Protein AF-A0A8C3Y328-F1 (afdb_monomer)

Structure (mmCIF, N/CA/C/O backbone):
data_AF-A0A8C3Y328-F1
#
_entry.id   AF-A0A8C3Y328-F1
#
loop_
_atom_site.group_PDB
_atom_site.id
_atom_site.type_symbol
_atom_site.label_atom_id
_atom_site.label_alt_id
_atom_site.label_comp_id
_atom_site.label_asym_id
_atom_site.label_entity_id
_atom_site.label_seq_id
_atom_site.pdbx_PDB_ins_code
_atom_site.Cartn_x
_atom_site.Cartn_y
_atom_site.Cartn_z
_atom_site.occupancy
_atom_site.B_iso_or_equiv
_atom_site.auth_seq_id
_atom_site.auth_comp_id
_atom_site.auth_asym_id
_atom_site.auth_atom_id
_atom_site.pdbx_PDB_model_num
ATOM 1 N N . MET A 1 1 ? 39.549 -3.958 3.457 1.00 32.81 1 MET A N 1
ATOM 2 C CA . MET A 1 1 ? 40.066 -5.013 2.563 1.00 32.81 1 MET A CA 1
ATOM 3 C C . MET A 1 1 ? 39.233 -6.261 2.832 1.00 32.81 1 MET A C 1
ATOM 5 O O . MET A 1 1 ? 39.584 -7.049 3.695 1.00 32.81 1 MET A O 1
ATOM 9 N N . TRP A 1 2 ? 38.052 -6.366 2.221 1.00 40.34 2 TRP A N 1
ATOM 10 C CA . TRP A 1 2 ? 37.195 -7.544 2.388 1.00 40.34 2 TRP A CA 1
ATOM 11 C C . TRP A 1 2 ? 37.625 -8.566 1.340 1.00 40.34 2 TRP A C 1
ATOM 13 O O . TRP A 1 2 ? 37.435 -8.339 0.150 1.00 40.34 2 TRP A O 1
ATOM 23 N N . GLN A 1 3 ? 38.315 -9.614 1.784 1.00 35.66 3 GLN A N 1
ATOM 24 C CA . GLN A 1 3 ? 38.775 -10.702 0.925 1.00 35.66 3 GLN A CA 1
ATOM 25 C C . GLN A 1 3 ? 37.612 -11.670 0.674 1.00 35.66 3 GLN A C 1
ATOM 27 O O . GLN A 1 3 ? 36.941 -12.092 1.615 1.00 35.66 3 GLN A O 1
ATOM 32 N N . GLU A 1 4 ? 37.373 -12.008 -0.592 1.00 43.88 4 GLU A N 1
ATOM 33 C CA . GLU A 1 4 ? 36.392 -13.018 -0.995 1.00 43.88 4 GLU A CA 1
ATOM 34 C C . GLU A 1 4 ? 36.963 -14.431 -0.782 1.00 43.88 4 GLU A C 1
ATOM 36 O O . GLU A 1 4 ? 38.066 -14.716 -1.262 1.00 43.88 4 GLU A O 1
ATOM 41 N N . PRO A 1 5 ? 36.238 -15.360 -0.134 1.00 49.47 5 PRO A N 1
ATOM 42 C CA . PRO A 1 5 ? 36.588 -16.764 -0.218 1.00 49.47 5 PRO A CA 1
ATOM 43 C C . PRO A 1 5 ? 36.152 -17.312 -1.581 1.00 49.47 5 PRO A C 1
ATOM 45 O O . PRO A 1 5 ? 34.980 -17.251 -1.955 1.00 49.47 5 PRO A O 1
ATOM 48 N N . LYS A 1 6 ? 37.119 -17.885 -2.308 1.00 52.28 6 LYS A N 1
ATOM 49 C CA . LYS A 1 6 ? 36.901 -18.719 -3.493 1.00 52.28 6 LYS A CA 1
ATOM 50 C C . LYS A 1 6 ? 36.112 -19.961 -3.082 1.00 52.28 6 LYS A C 1
ATOM 52 O O . LYS A 1 6 ? 36.675 -20.925 -2.575 1.00 52.28 6 LYS A O 1
ATOM 57 N N . GLY A 1 7 ? 34.804 -19.903 -3.281 1.00 41.41 7 GLY A N 1
ATOM 58 C CA . GLY A 1 7 ? 33.883 -21.005 -3.072 1.00 41.41 7 GLY A CA 1
ATOM 59 C C . GLY A 1 7 ? 32.943 -21.095 -4.260 1.00 41.41 7 GLY A C 1
ATOM 60 O O . GLY A 1 7 ? 32.090 -20.232 -4.454 1.00 41.41 7 GLY A O 1
ATOM 61 N N . GLU A 1 8 ? 33.140 -22.120 -5.076 1.00 48.09 8 GLU A N 1
ATOM 62 C CA . GLU A 1 8 ? 32.290 -22.487 -6.198 1.00 48.09 8 GLU A CA 1
ATOM 63 C C . GLU A 1 8 ? 30.935 -22.964 -5.652 1.00 48.09 8 GLU A C 1
ATOM 65 O O . GLU A 1 8 ? 30.732 -24.133 -5.341 1.00 48.09 8 GLU A O 1
ATOM 70 N N . PHE A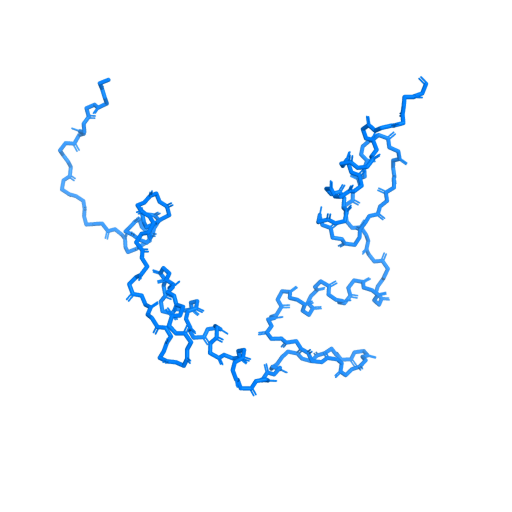 1 9 ? 30.008 -22.027 -5.454 1.00 48.31 9 PHE A N 1
ATOM 71 C CA . PHE A 1 9 ? 28.656 -22.317 -4.993 1.00 48.31 9 PHE A CA 1
ATOM 72 C C . PHE A 1 9 ? 27.667 -21.777 -6.016 1.00 48.31 9 PHE A C 1
ATOM 74 O O . PHE A 1 9 ? 27.625 -20.581 -6.311 1.00 48.31 9 PHE A O 1
ATOM 81 N N . THR A 1 10 ? 26.859 -22.678 -6.567 1.00 52.47 10 THR A N 1
ATOM 82 C CA . THR A 1 10 ? 25.701 -22.383 -7.409 1.00 52.47 10 THR A CA 1
ATOM 83 C C . THR A 1 10 ? 24.888 -21.249 -6.790 1.00 52.47 10 THR A C 1
ATOM 85 O O . THR A 1 10 ? 24.179 -21.445 -5.802 1.00 52.47 10 THR A O 1
ATOM 88 N N . LEU A 1 11 ? 25.012 -20.041 -7.344 1.00 57.59 11 LEU A N 1
ATOM 89 C CA . LEU A 1 11 ? 24.290 -18.872 -6.863 1.00 57.59 11 LEU A CA 1
ATOM 90 C C . LEU A 1 11 ? 22.784 -19.151 -6.912 1.00 57.59 11 LEU A C 1
ATOM 92 O O . LEU A 1 11 ? 22.164 -19.121 -7.980 1.00 57.59 11 LEU A O 1
ATOM 96 N N . SER A 1 12 ? 22.209 -19.384 -5.733 1.00 78.25 12 SER A N 1
ATOM 97 C CA . SER A 1 12 ? 20.772 -19.433 -5.504 1.00 78.25 12 SER A CA 1
ATOM 98 C C . SER A 1 12 ? 20.139 -18.203 -6.153 1.00 78.25 12 SER A C 1
ATOM 100 O O . SER A 1 12 ? 20.567 -17.072 -5.915 1.00 78.25 12 SER A O 1
ATOM 102 N N . SER A 1 13 ? 19.135 -18.398 -7.007 1.00 80.75 13 SER A N 1
ATOM 103 C CA . SER A 1 13 ? 18.442 -17.327 -7.744 1.00 80.75 13 SER A CA 1
ATOM 104 C C . SER A 1 13 ? 17.970 -16.177 -6.838 1.00 80.75 13 SER A C 1
ATOM 106 O O . SER A 1 13 ? 17.904 -15.022 -7.267 1.00 80.75 13 SER A O 1
ATOM 108 N N . ASN A 1 14 ? 17.719 -16.473 -5.560 1.00 85.06 14 ASN A N 1
ATOM 109 C CA . ASN A 1 14 ? 17.402 -15.502 -4.520 1.00 85.06 14 ASN A CA 1
ATOM 110 C C . ASN A 1 14 ? 18.568 -14.558 -4.192 1.00 85.06 14 ASN A C 1
ATOM 112 O O . ASN A 1 14 ? 18.329 -13.362 -4.038 1.00 85.06 14 ASN A O 1
ATOM 116 N N . LEU A 1 15 ? 19.807 -15.059 -4.126 1.00 86.38 15 LEU A N 1
ATOM 117 C CA . LEU A 1 15 ? 21.001 -14.245 -3.881 1.00 86.38 15 LEU A CA 1
ATOM 118 C C . LEU A 1 15 ? 21.288 -13.322 -5.071 1.00 86.38 15 LEU A C 1
ATOM 120 O O . LEU A 1 15 ? 21.486 -12.127 -4.873 1.00 86.38 15 LEU A O 1
ATOM 124 N N . LYS A 1 16 ? 21.197 -13.836 -6.308 1.00 85.25 16 LYS A N 1
ATOM 125 C CA . LYS A 1 16 ? 21.298 -13.004 -7.526 1.00 85.25 16 LYS A CA 1
ATOM 126 C C . LYS A 1 16 ? 20.248 -11.896 -7.537 1.00 85.25 16 LYS A C 1
ATOM 128 O O . LYS A 1 16 ? 20.5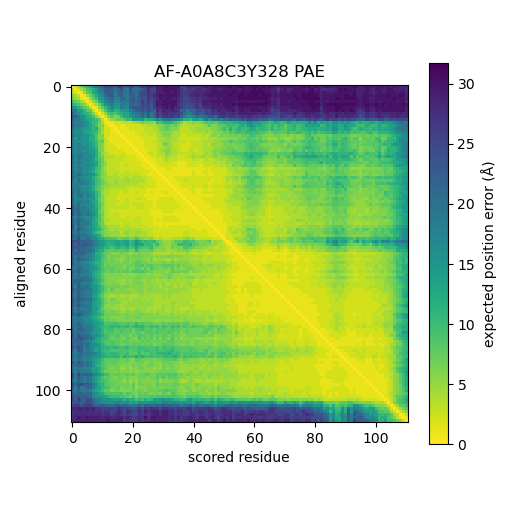52 -10.749 -7.839 1.00 85.25 16 LYS A O 1
ATOM 133 N N . ARG A 1 17 ? 19.001 -12.219 -7.176 1.00 8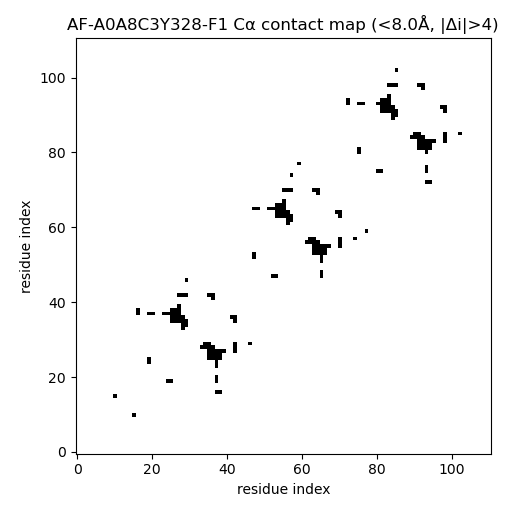7.12 17 ARG A N 1
ATOM 134 C CA . ARG A 1 17 ? 17.933 -11.219 -7.041 1.00 87.12 17 ARG A CA 1
ATOM 135 C C . ARG A 1 17 ? 18.248 -10.198 -5.948 1.00 87.12 17 ARG A C 1
ATOM 137 O O . ARG A 1 17 ? 18.031 -9.016 -6.176 1.00 87.12 17 ARG A O 1
ATOM 144 N N . HIS A 1 18 ? 18.734 -10.641 -4.789 1.00 88.69 18 HIS A N 1
ATOM 145 C CA . HIS A 1 18 ? 19.120 -9.753 -3.694 1.00 88.69 18 HIS A CA 1
ATOM 146 C C . HIS A 1 18 ? 20.229 -8.788 -4.123 1.00 88.69 18 HIS A C 1
ATOM 148 O O . HIS A 1 18 ? 20.114 -7.598 -3.878 1.00 88.69 18 HIS A O 1
ATOM 154 N N . GLN A 1 19 ? 21.251 -9.250 -4.847 1.00 89.00 19 GLN A N 1
ATOM 155 C CA . GLN A 1 19 ? 22.333 -8.383 -5.329 1.00 89.00 19 GLN A CA 1
ATOM 156 C C . GLN A 1 19 ? 21.831 -7.194 -6.169 1.00 89.00 19 GLN A C 1
ATOM 158 O O . GLN A 1 19 ? 22.414 -6.113 -6.097 1.00 89.00 19 GLN A O 1
ATOM 163 N N . ARG A 1 20 ? 20.700 -7.334 -6.878 1.00 91.12 20 ARG A N 1
ATOM 164 C CA . ARG A 1 20 ? 20.075 -6.225 -7.625 1.00 91.12 20 ARG A CA 1
ATOM 165 C C . ARG A 1 20 ? 19.642 -5.051 -6.752 1.00 91.12 20 ARG A C 1
ATOM 167 O O . ARG A 1 20 ? 19.514 -3.940 -7.262 1.00 91.12 20 ARG A O 1
ATOM 174 N N . THR A 1 21 ? 19.420 -5.259 -5.452 1.00 89.69 21 THR A N 1
ATOM 175 C CA . THR A 1 21 ? 19.095 -4.161 -4.530 1.00 89.69 21 THR A CA 1
ATOM 176 C C . THR A 1 21 ? 20.303 -3.281 -4.240 1.00 89.69 21 THR A C 1
ATOM 178 O O . THR A 1 21 ? 20.120 -2.102 -3.962 1.00 89.69 21 THR A O 1
ATOM 181 N N . HIS A 1 22 ? 21.516 -3.836 -4.328 1.00 90.31 22 HIS A N 1
ATOM 182 C CA . HIS A 1 22 ? 22.768 -3.095 -4.150 1.00 90.31 22 HIS A CA 1
ATOM 183 C C . HIS A 1 22 ? 23.212 -2.422 -5.447 1.00 90.31 22 HIS A C 1
ATOM 185 O O . HIS A 1 22 ? 23.626 -1.270 -5.433 1.00 90.31 22 HIS A O 1
ATOM 191 N N . THR A 1 23 ? 23.093 -3.119 -6.580 1.00 92.25 23 THR A N 1
ATOM 192 C CA . THR A 1 23 ? 23.542 -2.599 -7.884 1.00 92.25 23 THR A CA 1
ATOM 193 C C . THR A 1 23 ? 22.533 -1.667 -8.552 1.00 92.25 23 THR A C 1
ATOM 195 O O . THR A 1 23 ? 22.879 -0.941 -9.479 1.00 92.25 23 THR A O 1
ATOM 198 N N . GLY A 1 24 ? 21.267 -1.707 -8.131 1.00 90.81 24 GLY A N 1
ATOM 199 C CA . GLY A 1 24 ? 20.183 -0.967 -8.773 1.00 90.81 24 GLY A CA 1
ATOM 200 C C . GLY A 1 24 ? 19.740 -1.551 -10.120 1.00 90.81 24 GLY A C 1
ATOM 201 O O . GLY A 1 24 ? 18.930 -0.926 -10.807 1.00 90.81 24 GLY A O 1
ATOM 202 N N . GLU A 1 25 ? 20.221 -2.740 -10.500 1.00 93.56 25 GLU A N 1
ATOM 203 C CA . GLU A 1 25 ? 19.855 -3.405 -11.752 1.00 93.56 25 GLU A CA 1
ATOM 204 C C . GLU A 1 25 ? 18.337 -3.656 -11.822 1.00 93.56 25 GLU A C 1
ATOM 206 O O . GLU A 1 25 ? 17.727 -4.271 -10.941 1.00 93.56 25 GLU A O 1
ATOM 211 N N . ARG A 1 26 ? 17.706 -3.203 -12.910 1.00 94.25 26 ARG A N 1
ATOM 212 C CA . ARG A 1 26 ? 16.266 -3.372 -13.158 1.00 94.25 26 ARG A CA 1
ATOM 213 C C . ARG A 1 26 ? 16.026 -3.935 -14.561 1.00 94.25 26 ARG A C 1
ATOM 215 O O . ARG A 1 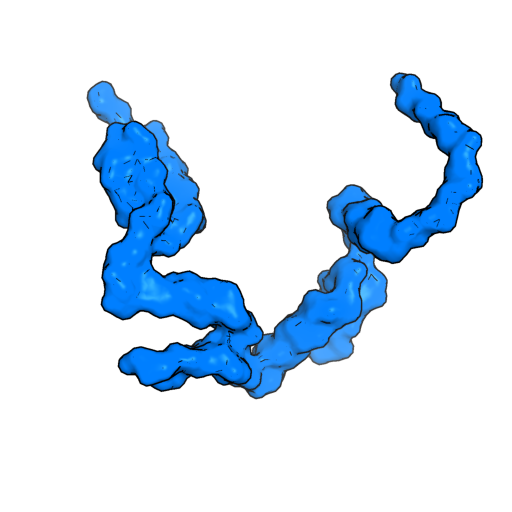26 ? 15.760 -3.167 -15.489 1.00 94.25 26 ARG A O 1
ATOM 222 N N . PRO A 1 27 ? 16.149 -5.258 -14.750 1.00 94.44 27 PRO A N 1
ATOM 223 C CA . PRO A 1 27 ? 16.110 -5.862 -16.084 1.00 94.44 27 PRO A CA 1
ATOM 224 C C . PRO A 1 27 ? 14.741 -5.799 -16.763 1.00 94.44 27 PRO A C 1
ATOM 226 O O . PRO A 1 27 ? 14.662 -5.869 -17.981 1.00 94.44 27 PRO A O 1
ATOM 229 N N . TYR A 1 28 ? 13.664 -5.682 -15.987 1.00 96.56 28 TYR A N 1
ATOM 230 C CA . TYR A 1 28 ? 12.302 -5.857 -16.483 1.00 96.56 28 TYR A CA 1
ATOM 231 C C . TYR A 1 28 ? 11.659 -4.502 -16.753 1.00 96.56 28 TYR A C 1
ATOM 233 O O . TYR A 1 28 ? 11.484 -3.726 -15.820 1.00 96.56 28 TYR A O 1
ATOM 241 N N . GLU A 1 29 ? 11.301 -4.212 -17.999 1.00 97.56 29 GLU A N 1
ATOM 242 C CA . GLU A 1 29 ? 10.678 -2.949 -18.409 1.00 97.56 29 GLU A CA 1
ATOM 243 C C . GLU A 1 29 ? 9.176 -3.126 -18.675 1.00 97.56 29 GLU A C 1
ATOM 245 O O . GLU A 1 29 ? 8.747 -4.117 -19.260 1.00 97.56 29 GLU A O 1
ATOM 250 N N . CYS A 1 30 ? 8.378 -2.148 -18.247 1.00 97.06 30 CYS A N 1
ATOM 251 C CA . CYS A 1 30 ? 6.989 -1.998 -18.660 1.00 97.06 30 CYS A CA 1
ATOM 252 C C . CYS A 1 30 ? 6.923 -1.342 -20.039 1.00 97.06 30 CYS A C 1
ATOM 254 O O . CYS A 1 30 ? 7.382 -0.212 -20.208 1.00 97.06 30 CYS A O 1
ATOM 256 N N . ASP A 1 31 ? 6.312 -2.009 -21.011 1.00 95.75 31 ASP A N 1
ATOM 257 C CA . ASP A 1 31 ? 6.183 -1.494 -22.374 1.00 95.75 31 ASP A CA 1
ATOM 258 C C . ASP A 1 31 ? 5.290 -0.241 -22.455 1.00 95.75 31 ASP A C 1
ATOM 260 O O . ASP A 1 31 ? 5.603 0.678 -23.212 1.00 95.75 31 ASP A O 1
ATOM 264 N N . LYS A 1 32 ? 4.255 -0.157 -21.608 1.00 93.94 32 LYS A N 1
ATOM 265 C CA . LYS A 1 32 ? 3.280 0.944 -21.559 1.00 93.94 32 LYS A CA 1
ATOM 266 C C . LYS A 1 32 ? 3.832 2.251 -20.997 1.00 93.94 32 LYS A C 1
ATOM 268 O O . LYS A 1 32 ? 3.413 3.317 -21.433 1.00 93.94 32 LYS A O 1
ATOM 273 N N . CYS A 1 33 ? 4.714 2.202 -19.996 1.00 95.75 33 CYS A N 1
ATOM 274 C CA . CYS A 1 33 ? 5.198 3.418 -19.317 1.00 95.75 33 CYS A CA 1
ATOM 275 C C . CYS A 1 33 ? 6.710 3.476 -19.085 1.00 95.75 33 CYS A C 1
ATOM 277 O O . CYS A 1 33 ? 7.187 4.369 -18.384 1.00 95.75 33 CYS A O 1
ATOM 279 N N . LYS A 1 34 ? 7.466 2.520 -19.634 1.00 96.31 34 LYS A N 1
ATOM 280 C CA . LYS A 1 34 ? 8.937 2.458 -19.590 1.00 96.31 34 LYS A CA 1
ATOM 281 C C . LYS A 1 34 ? 9.546 2.375 -18.188 1.00 96.31 34 LYS A C 1
ATOM 283 O O . LYS A 1 34 ? 10.759 2.459 -18.014 1.00 96.31 34 LYS A O 1
ATOM 288 N N . LYS A 1 35 ? 8.722 2.139 -17.160 1.00 96.69 35 LYS A N 1
ATOM 289 C CA . LYS A 1 35 ? 9.195 1.885 -15.794 1.00 96.69 35 LYS A CA 1
ATOM 290 C C . LYS A 1 35 ? 9.897 0.537 -15.715 1.00 96.69 35 LYS A C 1
ATOM 292 O O . LYS A 1 35 ? 9.401 -0.458 -16.238 1.00 96.69 35 LYS A O 1
ATOM 297 N N . ARG A 1 36 ? 11.028 0.507 -15.007 1.00 96.44 36 ARG A N 1
ATOM 298 C CA . ARG A 1 36 ? 11.863 -0.689 -14.845 1.00 96.44 36 ARG A CA 1
ATOM 299 C C . ARG A 1 36 ? 11.774 -1.275 -13.435 1.00 96.44 36 ARG A C 1
ATOM 301 O O . ARG A 1 36 ? 11.726 -0.536 -12.447 1.00 96.44 36 ARG A O 1
ATOM 308 N N . PHE A 1 37 ? 11.824 -2.602 -13.345 1.00 95.44 37 PHE A N 1
ATOM 309 C CA . PHE 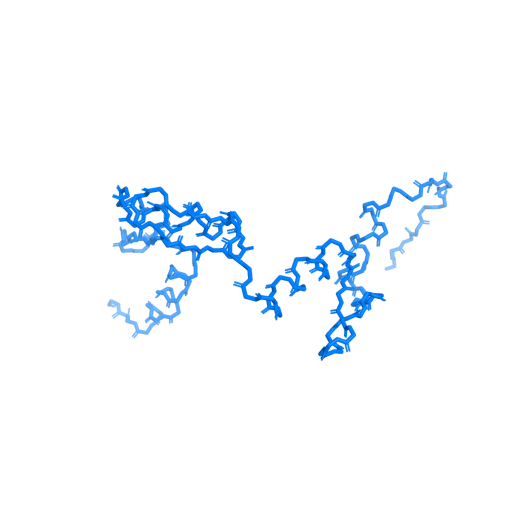A 1 37 ? 11.656 -3.406 -12.135 1.00 95.44 37 PHE A CA 1
ATOM 310 C C . PHE A 1 37 ? 12.771 -4.450 -11.988 1.00 95.44 37 PHE A C 1
ATOM 312 O O . PHE A 1 37 ? 13.381 -4.892 -12.960 1.00 95.44 37 PHE A O 1
ATOM 319 N N . GLN A 1 38 ? 13.038 -4.853 -10.745 1.00 92.81 38 GLN A N 1
ATOM 320 C CA . GLN A 1 38 ? 14.108 -5.803 -10.402 1.00 92.81 38 GLN A CA 1
ATOM 321 C C . GLN A 1 38 ? 13.729 -7.265 -10.698 1.00 92.81 38 GLN A C 1
ATOM 323 O O . GLN A 1 38 ? 14.604 -8.116 -10.889 1.00 92.81 38 GLN A O 1
ATOM 328 N N . THR A 1 39 ? 12.426 -7.567 -10.738 1.00 92.31 39 THR A N 1
ATOM 329 C CA . THR A 1 39 ? 11.882 -8.904 -11.012 1.00 92.31 39 THR A CA 1
ATOM 330 C C . THR A 1 39 ? 10.669 -8.847 -11.936 1.00 92.31 39 THR A C 1
ATOM 332 O O . THR A 1 39 ? 9.921 -7.867 -11.934 1.00 92.31 39 THR A O 1
ATOM 335 N N . ASN A 1 40 ? 10.426 -9.950 -12.653 1.00 93.56 40 ASN A N 1
ATOM 336 C CA . ASN A 1 40 ? 9.236 -10.110 -13.487 1.00 93.56 40 ASN A CA 1
ATOM 337 C C . ASN A 1 40 ? 7.936 -10.067 -12.664 1.00 93.56 40 ASN A C 1
ATOM 339 O O . ASN A 1 40 ? 6.954 -9.464 -13.073 1.00 93.56 40 ASN A O 1
ATOM 343 N N . SER A 1 41 ? 7.931 -10.652 -11.461 1.00 91.50 41 SER A N 1
ATOM 344 C CA . SER A 1 41 ? 6.749 -10.653 -10.587 1.00 91.50 41 SER A CA 1
ATOM 345 C C . SER A 1 41 ? 6.278 -9.243 -10.216 1.00 91.50 41 SER A C 1
ATOM 347 O O . SER A 1 41 ? 5.076 -8.988 -10.192 1.00 91.50 41 SER A O 1
ATOM 349 N N . ILE A 1 42 ? 7.210 -8.315 -9.969 1.00 92.94 42 ILE A N 1
ATOM 350 C CA . ILE A 1 42 ? 6.882 -6.917 -9.668 1.00 92.94 42 ILE A CA 1
ATOM 351 C C . ILE A 1 42 ? 6.389 -6.202 -10.934 1.00 92.94 42 ILE A C 1
ATOM 353 O O . ILE A 1 42 ? 5.452 -5.412 -10.849 1.00 92.94 42 ILE A O 1
ATOM 357 N N . LEU A 1 43 ? 6.962 -6.501 -12.106 1.00 95.00 43 LEU A N 1
ATOM 358 C CA . LEU A 1 43 ? 6.467 -5.978 -13.383 1.00 95.00 43 LEU A CA 1
ATOM 359 C C . LEU A 1 43 ? 5.020 -6.435 -13.658 1.00 95.00 43 LEU A C 1
ATOM 361 O O . LEU A 1 43 ? 4.171 -5.611 -13.988 1.00 95.00 43 LEU A O 1
ATOM 365 N N . LEU A 1 44 ? 4.708 -7.719 -13.463 1.00 91.69 44 LEU A N 1
ATOM 366 C CA . LEU A 1 44 ? 3.348 -8.250 -13.621 1.00 91.69 44 LEU A CA 1
ATOM 367 C C . LEU A 1 44 ? 2.361 -7.615 -12.635 1.00 91.69 44 LEU A C 1
ATOM 369 O O . LEU A 1 44 ? 1.244 -7.266 -13.011 1.00 91.69 44 LEU A O 1
ATOM 373 N N . GLU A 1 45 ? 2.771 -7.405 -11.383 1.00 90.25 45 GLU A N 1
ATOM 374 C CA . GLU A 1 45 ? 1.955 -6.657 -10.424 1.00 90.25 45 GLU A CA 1
ATOM 375 C C . GLU A 1 45 ? 1.724 -5.211 -10.878 1.00 90.25 45 GLU A C 1
ATOM 377 O O . GLU A 1 45 ? 0.609 -4.697 -10.783 1.00 90.25 45 GLU A O 1
ATOM 382 N N . HIS A 1 46 ? 2.756 -4.561 -11.412 1.00 92.50 46 HIS A N 1
ATOM 383 C CA . HIS A 1 46 ? 2.646 -3.221 -11.961 1.00 92.50 46 HIS A CA 1
ATOM 384 C C . HIS A 1 46 ? 1.701 -3.152 -13.169 1.00 92.50 46 HIS A C 1
ATOM 386 O O . HIS A 1 46 ? 0.944 -2.186 -13.262 1.00 92.50 46 HIS A O 1
ATOM 392 N N . TYR A 1 47 ? 1.651 -4.162 -14.041 1.00 91.50 47 TYR A N 1
ATOM 393 C CA . TYR A 1 47 ? 0.715 -4.173 -15.172 1.00 91.50 47 TYR A CA 1
ATOM 394 C C . TY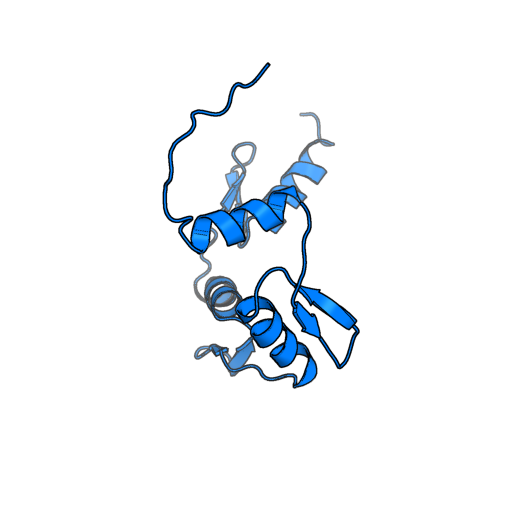R A 1 47 ? -0.750 -4.064 -14.745 1.00 91.50 47 TYR A C 1
ATOM 396 O O . TYR A 1 47 ? -1.525 -3.385 -15.419 1.00 91.50 47 TYR A O 1
ATOM 404 N N . ARG A 1 48 ? -1.118 -4.609 -13.578 1.00 88.38 48 ARG A N 1
ATOM 405 C CA . ARG A 1 48 ? -2.469 -4.439 -13.007 1.00 88.38 48 ARG A CA 1
ATOM 406 C C . ARG A 1 48 ? -2.828 -2.973 -12.782 1.00 88.38 48 ARG A C 1
ATOM 408 O O . ARG A 1 48 ? -3.995 -2.599 -12.796 1.00 88.38 48 ARG A O 1
ATOM 415 N N . THR A 1 49 ? -1.831 -2.103 -12.602 1.00 87.94 49 THR A N 1
ATOM 416 C CA . THR A 1 49 ? -2.079 -0.666 -12.462 1.00 87.94 49 THR A CA 1
ATOM 417 C C . THR A 1 49 ? -2.567 -0.016 -13.750 1.00 87.94 49 THR A C 1
ATOM 419 O O . THR A 1 49 ? -3.318 0.944 -13.642 1.00 87.94 49 THR A O 1
ATOM 422 N N . HIS A 1 50 ? -2.215 -0.567 -14.915 1.00 90.00 50 HIS A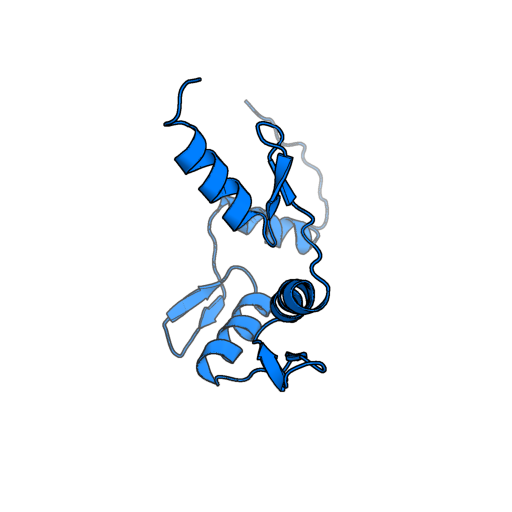 N 1
ATOM 423 C CA . HIS A 1 50 ? -2.665 -0.090 -16.223 1.00 90.00 50 HIS A CA 1
ATOM 424 C C . HIS A 1 50 ? -4.049 -0.603 -16.622 1.00 90.00 50 HIS A C 1
ATOM 426 O O . HIS A 1 50 ? -4.667 -0.019 -17.501 1.00 90.00 50 HIS A O 1
ATOM 432 N N . LEU A 1 51 ? -4.503 -1.707 -16.030 1.00 85.62 51 LEU A N 1
ATOM 433 C CA . LEU A 1 51 ? -5.803 -2.314 -16.334 1.00 85.62 51 LEU A CA 1
ATOM 434 C C . LEU A 1 51 ? -6.902 -1.870 -15.361 1.00 85.62 51 LEU A C 1
ATOM 436 O O . LEU A 1 51 ? -8.035 -2.313 -15.481 1.00 85.62 51 LEU A O 1
ATOM 440 N N . ASP A 1 52 ? -6.542 -1.072 -14.351 1.00 82.75 52 ASP A N 1
ATOM 441 C CA . ASP A 1 52 ? -7.380 -0.752 -13.189 1.00 82.75 52 ASP A CA 1
ATOM 442 C C . ASP A 1 52 ? -8.047 -1.957 -12.508 1.00 82.75 52 ASP A C 1
ATOM 444 O O . ASP A 1 52 ? -8.977 -1.813 -11.715 1.00 82.75 52 ASP A O 1
ATOM 448 N N . GLU A 1 53 ? -7.477 -3.142 -12.717 1.00 87.06 53 GLU A N 1
ATOM 449 C CA . GLU A 1 53 ? -7.934 -4.393 -12.139 1.00 87.06 53 GLU A CA 1
ATOM 450 C C . GLU A 1 53 ? -7.748 -4.371 -10.618 1.00 87.06 53 GLU A C 1
ATOM 452 O O . GLU A 1 53 ? -6.671 -4.054 -10.093 1.00 87.06 53 GLU A O 1
ATOM 457 N N . ARG A 1 54 ? -8.812 -4.717 -9.893 1.00 90.06 54 ARG A N 1
ATOM 458 C CA . ARG A 1 54 ? -8.845 -4.763 -8.428 1.00 90.06 54 ARG A CA 1
ATOM 459 C C . ARG A 1 54 ? -9.297 -6.150 -7.970 1.00 90.06 54 ARG A C 1
ATOM 461 O O . ARG A 1 54 ? -10.419 -6.285 -7.498 1.00 90.06 54 ARG A O 1
ATOM 468 N N . PRO A 1 55 ? -8.435 -7.172 -8.095 1.00 90.62 55 PRO A N 1
ATOM 469 C CA . PRO A 1 55 ? -8.829 -8.559 -7.851 1.00 90.62 55 PRO A CA 1
ATOM 470 C C . PRO A 1 55 ? -9.105 -8.870 -6.371 1.00 90.62 55 PRO A C 1
ATOM 472 O O . PRO A 1 55 ? -9.598 -9.946 -6.053 1.00 90.62 55 PRO A O 1
ATOM 475 N N . TYR A 1 56 ? -8.767 -7.960 -5.453 1.00 94.75 56 TYR A N 1
ATOM 476 C CA . TYR A 1 56 ? -8.963 -8.151 -4.019 1.00 94.75 56 TYR A CA 1
ATOM 477 C C . TYR A 1 56 ? -10.078 -7.240 -3.518 1.00 94.75 56 TYR A C 1
ATOM 479 O O . TYR A 1 56 ? -9.852 -6.048 -3.318 1.00 94.75 56 TYR A O 1
ATOM 487 N N . GLU A 1 57 ? -11.263 -7.792 -3.299 1.00 97.62 57 GLU A N 1
ATOM 488 C CA . GLU A 1 57 ? -12.429 -7.046 -2.829 1.00 97.62 57 GLU A CA 1
ATOM 489 C C . GLU A 1 57 ? -12.636 -7.208 -1.322 1.00 97.62 57 GLU A C 1
ATOM 491 O O . GLU A 1 57 ? -12.406 -8.275 -0.750 1.00 97.62 57 GLU A O 1
ATOM 496 N N . CYS A 1 58 ? -13.034 -6.127 -0.654 1.00 97.75 58 CYS A N 1
ATOM 497 C CA . CYS A 1 58 ? -13.411 -6.176 0.747 1.00 97.75 58 CYS A CA 1
ATOM 498 C C . CYS A 1 58 ? -14.821 -6.758 0.899 1.00 97.75 58 CYS A C 1
ATOM 500 O O . CYS A 1 58 ? -15.759 -6.141 0.400 1.00 97.75 58 CYS A O 1
ATOM 502 N N . PRO A 1 59 ? -15.003 -7.871 1.632 1.00 96.12 59 PRO A N 1
ATOM 503 C CA . PRO A 1 59 ? -16.325 -8.473 1.805 1.00 96.12 59 PRO A CA 1
ATOM 504 C C . PRO A 1 59 ? -17.274 -7.593 2.630 1.00 96.12 59 PRO A C 1
ATOM 506 O O . PRO A 1 59 ? -18.484 -7.702 2.485 1.00 96.12 59 PRO A O 1
ATOM 509 N N . ASP A 1 60 ? -16.732 -6.706 3.469 1.00 96.25 60 ASP A N 1
ATOM 510 C CA . ASP A 1 60 ? -17.518 -5.870 4.378 1.00 96.25 60 ASP A CA 1
ATOM 511 C C . ASP A 1 60 ? -18.087 -4.615 3.683 1.00 96.25 60 ASP A C 1
ATOM 513 O O . ASP A 1 60 ? -19.094 -4.067 4.123 1.00 96.25 60 ASP A O 1
ATOM 517 N N . CYS A 1 61 ? -17.447 -4.124 2.612 1.00 97.06 61 CYS A N 1
ATOM 518 C CA . CYS A 1 61 ? -17.844 -2.867 1.957 1.00 97.06 61 CYS A CA 1
ATOM 519 C C . CYS A 1 61 ? -17.725 -2.836 0.422 1.00 97.06 61 CYS A C 1
ATOM 521 O O . CYS A 1 61 ? -17.898 -1.776 -0.179 1.00 97.06 61 CYS A O 1
ATOM 523 N N . GLY A 1 62 ? -17.372 -3.949 -0.226 1.00 96.12 62 GLY A N 1
ATOM 524 C CA . GLY A 1 62 ? -17.222 -4.056 -1.685 1.00 96.12 62 GLY A CA 1
ATOM 525 C C . GLY A 1 62 ? -16.033 -3.285 -2.276 1.00 96.12 62 GLY A C 1
ATOM 526 O O . GLY A 1 62 ? -15.863 -3.175 -3.489 1.00 96.12 62 GLY A O 1
ATOM 527 N N . LYS A 1 63 ? -15.171 -2.691 -1.441 1.00 96.81 63 LYS A N 1
ATOM 528 C CA . LYS A 1 63 ? -14.046 -1.890 -1.935 1.00 96.81 63 LYS A CA 1
ATOM 529 C C . LYS A 1 63 ? -12.955 -2.785 -2.528 1.00 96.81 63 LYS A C 1
ATOM 531 O O . LYS A 1 63 ? -12.359 -3.592 -1.821 1.00 96.81 63 LYS A O 1
ATOM 536 N N . GLY A 1 64 ? -12.642 -2.583 -3.809 1.00 95.06 64 GLY A N 1
ATOM 537 C CA . GLY A 1 64 ? -11.575 -3.302 -4.514 1.00 95.06 64 GLY A CA 1
ATOM 538 C C . GLY A 1 64 ? -10.165 -2.715 -4.325 1.00 95.06 64 GLY A C 1
ATOM 539 O O . GLY A 1 64 ? -9.974 -1.491 -4.315 1.00 95.06 64 GLY A O 1
ATOM 540 N N . PHE A 1 65 ? -9.158 -3.591 -4.279 1.00 93.81 65 PHE A N 1
ATOM 541 C CA . PHE A 1 65 ? -7.732 -3.293 -4.124 1.00 93.81 65 PHE A CA 1
ATOM 542 C C . PHE A 1 65 ? -6.872 -4.018 -5.169 1.00 93.81 65 PHE A C 1
ATOM 544 O O . PHE A 1 65 ? -7.144 -5.150 -5.558 1.00 93.81 65 PHE A O 1
ATOM 551 N N . LYS A 1 66 ? -5.762 -3.380 -5.572 1.00 90.44 66 LYS A N 1
ATOM 552 C CA . LYS A 1 66 ? -4.779 -3.950 -6.519 1.00 90.44 66 LYS A CA 1
ATOM 553 C C . LYS A 1 66 ? -3.836 -4.987 -5.876 1.00 90.44 66 LYS A C 1
ATOM 555 O O . LYS A 1 66 ? -3.187 -5.745 -6.588 1.00 90.44 66 LYS A O 1
ATOM 560 N N . LYS A 1 67 ? -3.727 -5.011 -4.537 1.00 90.69 67 LYS A N 1
ATOM 561 C CA . LYS A 1 67 ? -2.848 -5.919 -3.771 1.00 90.69 67 LYS A CA 1
ATOM 562 C C . LYS A 1 67 ? -3.564 -6.490 -2.547 1.00 90.69 67 LYS A C 1
ATOM 564 O O . LYS A 1 67 ? -4.228 -5.736 -1.837 1.00 90.69 67 LYS A O 1
ATOM 569 N N . ASN A 1 68 ? -3.318 -7.762 -2.227 1.00 93.31 68 ASN A N 1
ATOM 570 C CA . ASN A 1 68 ? -3.884 -8.412 -1.039 1.00 93.31 68 ASN A CA 1
ATOM 571 C C . ASN A 1 68 ? -3.474 -7.708 0.266 1.00 93.31 68 ASN A C 1
ATOM 573 O O . ASN A 1 68 ? -4.298 -7.444 1.133 1.00 93.31 68 ASN A O 1
ATOM 577 N N . SER A 1 69 ? -2.205 -7.310 0.390 1.00 93.19 69 SER A N 1
ATOM 578 C CA . SER A 1 69 ? -1.721 -6.589 1.577 1.00 93.19 69 SER A CA 1
ATOM 579 C C . SER A 1 69 ? -2.449 -5.260 1.811 1.00 93.19 69 SER A C 1
ATOM 581 O O . SER A 1 69 ? -2.624 -4.846 2.957 1.00 93.19 69 SER A O 1
ATOM 583 N N . ALA A 1 70 ? -2.914 -4.602 0.743 1.00 94.56 70 ALA A N 1
ATOM 584 C CA . ALA A 1 70 ? -3.718 -3.392 0.854 1.00 94.56 70 ALA A CA 1
ATOM 585 C C . ALA A 1 70 ? -5.132 -3.695 1.371 1.00 94.56 70 ALA A C 1
ATOM 587 O O . ALA A 1 70 ? -5.612 -2.943 2.217 1.00 94.56 70 ALA A O 1
ATOM 588 N N . LEU A 1 71 ? -5.749 -4.798 0.931 1.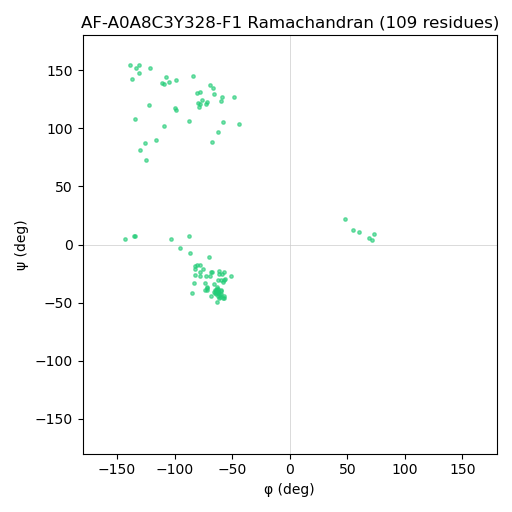00 96.50 71 LEU A N 1
ATOM 589 C CA . LEU A 1 71 ? -7.028 -5.280 1.460 1.00 96.50 71 LEU A CA 1
ATOM 590 C C . LEU A 1 71 ? -6.911 -5.652 2.946 1.00 96.50 71 LEU A C 1
ATOM 592 O O . LEU A 1 71 ? -7.690 -5.165 3.759 1.00 96.50 71 LEU A O 1
ATOM 596 N N . VAL A 1 72 ? -5.908 -6.449 3.327 1.00 95.75 72 VAL A N 1
ATOM 597 C CA . VAL A 1 72 ? -5.689 -6.849 4.731 1.00 95.75 72 VAL A CA 1
ATOM 598 C C . VAL A 1 72 ? -5.531 -5.621 5.629 1.00 95.75 72 VAL A C 1
ATOM 600 O O . VAL A 1 72 ? -6.174 -5.522 6.669 1.00 95.75 72 VAL A O 1
ATOM 603 N N . ARG A 1 73 ? -4.728 -4.640 5.201 1.00 96.19 73 ARG A N 1
ATOM 604 C CA . ARG A 1 73 ? -4.575 -3.375 5.927 1.00 96.19 73 ARG A CA 1
ATOM 605 C C . ARG A 1 73 ? -5.872 -2.572 5.976 1.00 96.19 73 ARG A C 1
ATOM 607 O O . ARG A 1 73 ? -6.162 -1.971 7.001 1.00 96.19 73 ARG A O 1
ATOM 614 N N . HIS A 1 74 ? -6.635 -2.535 4.887 1.00 96.81 74 HIS A N 1
ATOM 615 C CA . HIS A 1 74 ? -7.917 -1.840 4.845 1.00 96.81 74 HIS A CA 1
ATOM 616 C C . HIS A 1 74 ? -8.929 -2.437 5.824 1.00 96.81 74 HIS A C 1
ATOM 618 O O . HIS A 1 74 ? -9.599 -1.676 6.515 1.00 96.81 74 HIS A O 1
ATOM 624 N N . ARG A 1 75 ? -8.986 -3.769 5.952 1.00 96.69 75 ARG A N 1
ATOM 625 C CA . ARG A 1 75 ? -9.900 -4.447 6.884 1.00 96.69 75 ARG A CA 1
ATOM 626 C C . ARG A 1 75 ? -9.724 -4.015 8.338 1.00 96.69 75 ARG A C 1
ATOM 628 O O . ARG A 1 75 ? -10.684 -4.067 9.102 1.00 96.69 75 ARG A O 1
ATOM 635 N N . ARG A 1 76 ? -8.549 -3.497 8.708 1.00 96.69 76 ARG A N 1
ATOM 636 C CA . ARG A 1 76 ? -8.327 -2.911 10.034 1.00 96.69 76 ARG A CA 1
ATOM 637 C C . ARG A 1 76 ? -9.297 -1.777 10.357 1.00 96.69 76 ARG A C 1
ATOM 639 O O . ARG A 1 76 ? -9.671 -1.626 11.511 1.00 96.69 76 ARG A O 1
ATOM 646 N N . ILE A 1 77 ? -9.763 -1.038 9.347 1.00 96.19 77 ILE A N 1
ATOM 647 C CA . ILE A 1 77 ? -10.758 0.033 9.507 1.00 96.19 77 ILE A CA 1
ATOM 648 C C . ILE A 1 77 ? -12.088 -0.528 10.020 1.00 96.19 77 ILE A C 1
ATOM 650 O O . ILE A 1 77 ? -12.713 0.100 10.865 1.00 96.19 77 ILE A O 1
ATOM 654 N N . HIS A 1 78 ? -12.492 -1.714 9.559 1.00 96.44 78 HIS A N 1
ATOM 655 C CA . HIS A 1 78 ? -13.717 -2.370 10.024 1.00 96.44 78 HIS A CA 1
ATOM 656 C C . HIS A 1 78 ? -13.557 -2.940 11.435 1.00 96.44 78 HIS A C 1
ATOM 658 O O . HIS A 1 78 ? -14.459 -2.830 12.253 1.00 96.44 78 HIS A O 1
ATOM 664 N N . THR A 1 79 ? -12.391 -3.511 11.740 1.00 95.38 79 THR A N 1
ATOM 665 C CA . THR A 1 79 ? -12.124 -4.108 13.063 1.00 95.38 79 THR A CA 1
ATOM 666 C C . THR A 1 79 ? -11.752 -3.094 14.150 1.00 95.38 79 THR A C 1
ATOM 668 O O . THR A 1 79 ? -11.741 -3.437 15.326 1.00 95.38 79 THR A O 1
ATOM 671 N N . GLY A 1 80 ? -11.354 -1.876 13.773 1.00 94.94 80 GLY A N 1
ATOM 672 C CA . GLY A 1 80 ? -10.747 -0.902 14.684 1.00 94.94 80 GLY A CA 1
ATOM 673 C C . GLY A 1 80 ? -9.314 -1.233 15.132 1.00 94.94 80 GLY A C 1
ATOM 674 O O . GLY A 1 80 ? -8.751 -0.488 15.933 1.00 94.94 80 GLY A O 1
ATOM 675 N N . GLU A 1 81 ? -8.697 -2.309 14.627 1.00 96.25 81 GLU A N 1
ATOM 676 C CA . GLU A 1 81 ? -7.340 -2.721 14.997 1.00 96.25 81 GLU A CA 1
ATOM 677 C C . GLU A 1 81 ? -6.311 -1.623 14.671 1.00 96.25 81 GLU A C 1
ATOM 679 O O . GLU A 1 81 ? -6.149 -1.203 13.523 1.00 96.25 81 GLU A O 1
ATOM 684 N N . ARG A 1 82 ? -5.556 -1.188 15.685 1.00 96.06 82 ARG A N 1
ATOM 685 C CA . ARG A 1 82 ? -4.463 -0.211 15.554 1.00 96.06 82 ARG A CA 1
ATOM 686 C C . ARG A 1 82 ? 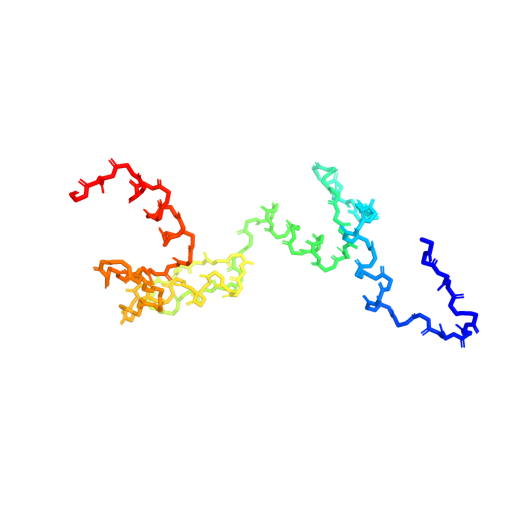-3.180 -0.798 16.144 1.00 96.06 82 ARG A C 1
ATOM 688 O O . ARG A 1 82 ? -2.941 -0.632 17.343 1.00 96.06 82 ARG A O 1
ATOM 695 N N . PRO A 1 83 ? -2.385 -1.542 15.354 1.00 95.94 83 PRO A N 1
ATOM 696 C CA . PRO A 1 83 ? -1.238 -2.296 15.874 1.00 95.94 83 PRO A CA 1
ATOM 697 C C . PRO A 1 83 ? -0.027 -1.435 16.225 1.00 95.94 83 PRO A C 1
ATOM 699 O O . PRO A 1 83 ? 0.847 -1.887 16.952 1.00 95.94 83 PRO A O 1
ATOM 702 N N . TYR A 1 84 ? 0.062 -0.231 15.661 1.00 96.56 84 TYR A N 1
ATOM 703 C CA . TYR A 1 84 ? 1.255 0.601 15.766 1.00 96.56 84 TYR A CA 1
ATOM 704 C C . TYR A 1 84 ? 1.052 1.630 16.863 1.00 96.56 84 TYR A C 1
ATOM 706 O O . TYR A 1 84 ? 0.172 2.474 16.739 1.00 96.56 84 TYR A O 1
ATOM 714 N N . GLU A 1 85 ? 1.845 1.567 17.920 1.00 96.19 85 GLU A N 1
ATOM 715 C CA . GLU A 1 85 ? 1.744 2.470 19.062 1.00 96.19 85 GLU A CA 1
ATOM 716 C C . GLU A 1 85 ? 2.951 3.406 19.112 1.00 96.19 85 GLU A C 1
ATOM 718 O O . GLU A 1 85 ? 4.076 2.987 18.848 1.00 96.19 85 GLU A O 1
ATOM 723 N N . CYS A 1 86 ? 2.705 4.677 19.423 1.00 94.81 86 CYS A N 1
ATOM 724 C CA . CYS A 1 86 ? 3.757 5.619 19.771 1.00 94.81 86 CYS A CA 1
ATOM 725 C C . CYS A 1 86 ? 4.184 5.384 21.219 1.00 94.81 86 CYS A C 1
ATOM 727 O O . CYS A 1 86 ? 3.395 5.583 22.136 1.00 94.81 86 CYS A O 1
ATOM 729 N N . ASP A 1 87 ? 5.444 5.028 21.419 1.00 93.31 87 ASP A N 1
ATOM 730 C CA . ASP A 1 87 ? 6.069 4.844 22.733 1.00 93.31 87 ASP A CA 1
ATOM 731 C C . ASP A 1 87 ? 6.090 6.109 23.609 1.00 93.31 87 ASP A C 1
ATOM 733 O O . ASP A 1 87 ? 6.103 6.004 24.831 1.00 93.31 87 ASP A O 1
ATOM 737 N N . LYS A 1 88 ? 6.055 7.304 23.008 1.00 90.75 88 LYS A N 1
ATOM 738 C CA . LYS A 1 88 ? 6.083 8.578 23.748 1.00 90.75 88 LYS A CA 1
ATOM 739 C C . LYS A 1 88 ? 4.724 9.031 24.280 1.00 90.75 88 LYS A C 1
ATOM 741 O O . LYS A 1 88 ? 4.669 9.707 25.298 1.00 90.75 88 LYS A O 1
ATOM 746 N N . CYS A 1 89 ? 3.632 8.736 23.572 1.00 92.75 89 CYS A N 1
ATOM 747 C CA . CYS A 1 89 ? 2.301 9.264 23.915 1.00 92.75 89 CYS A CA 1
ATOM 748 C C . CYS A 1 89 ? 1.173 8.223 23.869 1.00 92.75 89 CYS A C 1
ATOM 750 O O . CYS A 1 89 ? 0.000 8.589 23.938 1.00 92.75 89 CYS A O 1
ATOM 752 N N . SER A 1 90 ? 1.510 6.944 23.680 1.00 93.19 90 SER A N 1
ATOM 753 C CA . SER A 1 90 ? 0.592 5.796 23.593 1.00 93.19 90 SER A CA 1
ATOM 754 C C . SER A 1 90 ? -0.512 5.914 22.533 1.00 93.19 90 SER A C 1
ATOM 756 O O . SER A 1 90 ? -1.450 5.115 22.490 1.00 93.19 90 SER A O 1
ATOM 758 N N . LYS A 1 91 ? -0.416 6.890 21.618 1.00 93.94 91 LYS A N 1
ATOM 759 C CA . LYS A 1 91 ? -1.333 7.011 20.479 1.00 93.94 91 LYS A CA 1
ATOM 760 C C . LYS A 1 91 ? -1.140 5.830 19.534 1.00 93.94 91 LYS A C 1
ATOM 762 O O . LYS A 1 91 ? -0.012 5.483 19.185 1.00 93.94 91 LYS A O 1
ATOM 767 N N . ARG A 1 92 ? -2.254 5.244 19.083 1.00 95.69 92 ARG A N 1
ATOM 768 C CA . ARG A 1 92 ? -2.264 4.064 18.208 1.00 95.69 92 ARG A CA 1
ATOM 769 C C . ARG A 1 92 ? -2.719 4.392 16.787 1.00 95.69 92 ARG A C 1
ATOM 771 O O . ARG A 1 92 ? -3.712 5.090 16.561 1.00 95.69 92 ARG A O 1
ATOM 778 N N . PHE A 1 93 ? -2.032 3.814 15.815 1.00 95.50 93 PHE A N 1
ATOM 779 C CA . PHE A 1 93 ? -2.178 4.077 14.390 1.00 95.50 93 PHE A CA 1
ATOM 780 C C . PHE A 1 93 ? -2.543 2.803 13.629 1.00 95.50 93 PHE A C 1
ATOM 782 O O . PHE A 1 93 ? -2.210 1.682 14.027 1.00 95.50 93 PHE A O 1
ATOM 789 N N . LEU A 1 94 ? -3.243 2.980 12.511 1.00 95.75 94 LEU A N 1
ATOM 790 C CA . LEU A 1 94 ? -3.679 1.889 11.640 1.00 95.75 94 LEU A CA 1
ATOM 791 C C . LEU A 1 94 ? -2.491 1.327 10.844 1.00 95.75 94 LEU A C 1
ATOM 793 O O . LEU A 1 94 ? -2.426 0.130 10.530 1.00 95.75 94 LEU A O 1
ATOM 797 N N . THR A 1 95 ? -1.544 2.208 10.505 1.00 95.12 95 THR A N 1
ATOM 798 C CA . THR A 1 95 ? -0.381 1.905 9.671 1.00 95.12 95 THR A CA 1
ATOM 799 C C . THR A 1 95 ? 0.923 2.445 10.263 1.00 95.12 95 THR A C 1
ATOM 801 O O . THR A 1 95 ? 0.946 3.484 10.915 1.00 95.12 95 THR A O 1
ATOM 804 N N . ASN A 1 96 ? 2.043 1.782 9.957 1.00 94.56 96 ASN A N 1
ATOM 805 C CA . ASN A 1 96 ? 3.368 2.265 10.358 1.00 94.56 96 ASN A CA 1
ATOM 806 C C . ASN A 1 96 ? 3.710 3.634 9.743 1.00 94.56 96 ASN A C 1
ATOM 808 O O . ASN A 1 96 ? 4.431 4.422 10.336 1.00 94.56 96 ASN A O 1
ATOM 812 N N . ALA A 1 97 ? 3.200 3.931 8.544 1.00 94.12 97 ALA A N 1
ATOM 813 C CA . ALA A 1 97 ? 3.445 5.215 7.892 1.00 94.12 97 ALA A CA 1
ATOM 814 C C . ALA A 1 97 ? 2.817 6.379 8.673 1.00 94.12 97 ALA A C 1
ATOM 816 O O . ALA A 1 97 ? 3.448 7.421 8.808 1.00 94.12 97 ALA A O 1
ATOM 817 N N . GLU A 1 98 ? 1.614 6.185 9.218 1.00 94.94 98 GLU A N 1
ATOM 818 C CA . GLU A 1 98 ? 0.964 7.168 10.092 1.00 94.94 98 GLU A CA 1
ATOM 819 C C . GLU A 1 98 ? 1.765 7.382 11.381 1.00 94.94 98 GLU A C 1
ATOM 821 O O . GLU A 1 98 ? 1.984 8.528 11.760 1.00 94.94 98 GLU A O 1
ATOM 826 N N . LEU A 1 99 ? 2.270 6.306 11.999 1.00 95.50 99 LEU A N 1
ATOM 827 C CA . LEU A 1 99 ? 3.154 6.394 13.166 1.00 95.50 99 LEU A CA 1
ATOM 828 C C . LEU A 1 99 ? 4.450 7.161 12.845 1.00 95.50 99 LEU A C 1
ATOM 830 O O . LEU A 1 99 ? 4.844 8.052 13.589 1.00 95.50 99 LEU A O 1
ATOM 834 N N . LEU A 1 100 ? 5.100 6.874 11.713 1.00 94.62 100 LEU A N 1
ATOM 835 C CA . LEU A 1 100 ? 6.313 7.589 11.298 1.00 94.62 100 LEU A CA 1
ATOM 836 C C . LEU A 1 100 ? 6.052 9.071 11.010 1.00 94.62 100 LEU A C 1
ATOM 838 O O . LEU A 1 100 ? 6.882 9.913 11.341 1.00 94.62 100 LEU A O 1
ATOM 842 N N . THR A 1 101 ? 4.917 9.409 10.396 1.00 94.25 101 THR A N 1
ATOM 843 C CA . THR A 1 101 ? 4.513 10.810 10.211 1.00 94.25 101 THR A CA 1
ATOM 844 C C . THR A 1 101 ? 4.245 11.482 11.552 1.00 94.25 101 THR A C 1
ATOM 846 O O . THR A 1 101 ? 4.709 12.598 11.758 1.00 94.25 101 THR A O 1
ATOM 849 N N . HIS A 1 102 ? 3.584 10.786 12.481 1.00 92.19 102 HIS A N 1
ATOM 850 C CA . HIS A 1 102 ? 3.391 11.274 13.839 1.00 92.19 102 HIS A CA 1
ATOM 851 C C . HIS A 1 102 ? 4.725 11.556 14.538 1.00 92.19 102 HIS A C 1
ATOM 853 O O . HIS A 1 102 ? 4.876 12.638 15.093 1.00 92.19 102 HIS A O 1
ATOM 859 N N . TYR A 1 103 ? 5.708 10.653 14.455 1.00 91.50 103 TYR A N 1
ATOM 860 C CA . TYR A 1 103 ? 7.035 10.902 15.020 1.00 91.50 103 TYR A CA 1
ATOM 861 C C . TYR A 1 103 ? 7.710 12.121 14.405 1.00 91.50 103 TYR A C 1
ATOM 863 O O . TYR A 1 103 ? 8.309 12.895 15.135 1.00 91.50 103 TYR A O 1
ATOM 871 N N . ARG A 1 104 ? 7.592 12.330 13.089 1.00 90.12 104 ARG A N 1
ATOM 872 C CA . ARG A 1 104 ? 8.166 13.515 12.435 1.00 90.12 104 ARG A CA 1
ATOM 873 C C . ARG A 1 104 ? 7.538 14.813 12.937 1.00 90.12 104 ARG A C 1
ATOM 875 O O . ARG A 1 104 ? 8.274 15.759 13.153 1.00 90.12 104 ARG A O 1
ATOM 882 N N . SER A 1 105 ? 6.219 14.844 13.144 1.00 84.00 105 SER A N 1
ATOM 883 C CA . SER A 1 105 ? 5.520 16.026 13.674 1.00 84.00 105 SER A CA 1
ATOM 884 C C . SER A 1 105 ? 5.661 16.205 15.190 1.00 84.00 105 SER A C 1
ATOM 886 O O . SER A 1 105 ? 5.555 17.313 15.690 1.00 84.00 105 SER A O 1
ATOM 888 N N . ALA A 1 106 ? 5.869 15.120 15.940 1.00 69.88 106 ALA A N 1
ATOM 889 C CA . ALA A 1 106 ? 5.985 15.135 17.401 1.00 69.88 106 ALA A CA 1
ATOM 890 C C . ALA A 1 106 ? 7.422 15.400 17.892 1.00 69.88 106 ALA A C 1
ATOM 892 O O . ALA A 1 106 ? 7.700 15.262 19.079 1.00 69.88 106 ALA A O 1
ATOM 893 N N . LEU A 1 107 ? 8.349 15.729 16.986 1.00 60.94 107 LEU A N 1
ATOM 894 C CA . LEU A 1 107 ? 9.681 16.238 17.327 1.00 60.94 107 LEU A CA 1
ATOM 895 C C . LEU A 1 107 ? 9.694 17.768 17.511 1.00 60.94 107 LEU A C 1
ATOM 897 O O . LEU A 1 107 ? 10.704 18.286 17.976 1.00 60.94 107 LEU A O 1
ATOM 901 N N . ASP A 1 108 ? 8.584 18.455 17.208 1.00 53.50 108 ASP A N 1
ATOM 902 C CA . ASP A 1 108 ? 8.442 19.917 17.302 1.00 53.50 108 ASP A CA 1
ATOM 903 C C . ASP A 1 108 ? 7.650 20.392 18.542 1.00 53.50 108 ASP A C 1
ATOM 905 O O . ASP A 1 108 ? 7.399 21.587 18.681 1.00 53.50 108 ASP A O 1
ATOM 909 N N . ASP A 1 109 ? 7.257 19.486 19.446 1.00 50.25 109 ASP A N 1
ATOM 910 C CA . ASP A 1 109 ? 6.548 19.820 20.693 1.00 50.25 109 ASP A CA 1
ATOM 911 C C . ASP A 1 109 ? 7.425 19.446 21.902 1.00 50.25 109 ASP A C 1
ATOM 913 O O . ASP A 1 109 ? 7.416 18.287 22.340 1.00 50.25 109 ASP A O 1
ATOM 917 N N . PRO A 1 110 ? 8.278 20.367 22.391 1.00 50.09 110 PRO A N 1
ATOM 918 C CA . PRO A 1 110 ? 8.992 20.155 23.635 1.00 50.09 110 PRO A CA 1
ATOM 919 C C . PRO A 1 110 ? 7.989 20.275 24.788 1.00 50.09 110 PRO A C 1
ATOM 921 O O . PRO A 1 110 ? 7.330 21.304 24.926 1.00 50.09 110 PRO A O 1
ATOM 924 N N . GLN A 1 111 ? 7.883 19.221 25.604 1.00 52.16 111 GLN A N 1
ATOM 925 C CA . GLN A 1 111 ? 7.296 19.345 26.942 1.00 52.16 111 GLN A CA 1
ATOM 926 C C . GLN A 1 111 ? 8.005 20.427 27.758 1.00 52.16 111 GLN A C 1
ATOM 928 O O . GLN A 1 111 ? 9.253 20.507 27.659 1.00 52.16 111 GLN A O 1
#

Radius of gyration: 20.7 Å; Cα contacts (8 Å, |Δi|>4): 101; chains: 1; bounding box: 58×43×49 Å

Nearest PDB structures (foldseek):
  2i13-assembly2_B  TM=8.496E-01  e=1.137E-11  Mus musculus
  2i13-assembly1_A  TM=8.560E-01  e=3.371E-11  Mus musculus
  6e93-assembly1_A  TM=7.814E-01  e=2.770E-10  Homo sapiens
  8e3e-assembly3_F  TM=7.482E-01  e=1.404E-10  Homo sapiens
  6e94-assembly1_A  TM=7.691E-01  e=6.259E-10  Homo sapiens

Solvent-accessible surface area (backbone atoms only — not comparable to full-atom values): 7012 Å² total; per-residue (Å²): 136,86,80,80,80,95,67,99,62,85,76,50,70,65,56,61,55,52,51,29,75,78,73,64,52,45,86,35,67,39,88,91,75,67,51,63,24,73,43,64,69,60,44,57,58,52,52,38,67,79,68,70,49,41,89,32,61,36,90,92,75,68,52,61,22,79,41,64,72,57,40,60,58,52,50,27,70,80,72,65,53,46,86,38,63,38,91,90,76,69,51,63,22,78,40,66,66,56,46,53,51,47,53,66,62,58,72,77,63,82,129

Sequence (111 aa):
MWQEPKGEFTLSSNLKRHQRTHTGERPYECDKCKKRFQTNSILLEHYRTHLDERPYECPDCGKGFKKNSALVRHRRIHTGERPYECDKCSKRFLTNAELLTHYRSALDDPQ

Mean predicted aligned error: 9.16 Å

Organism: Catharus ustulatus (NCBI:txid91951)

Secondary structure (DSSP, 8-state):
--PPP-------HHHHHHHHHHH----EE-TTT--EESSHHHHHHHHHHHTT---EE-TTT--EESSHHHHHHHHHHHHT---EE-TTT--EESSHHHHHHHHHHTTS---

Foldseek 3Di:
DDDDDPDPDDPDVVNVLVVCVVVVDFPDADPVPRDTHSDPVVSVLVVCVVVVDFPDAAPVPRDGHSDPVVNVLVCCVVVVDFPDADPVPRDGHSDVVVVVVVVVVVVPDDD

InterPro domains:
  IPR013087 Zinc finger C2H2-type [PF00096] (56-78)
  IPR013087 Zinc finger C2H2-type [PF00096] (84-104)
  IPR013087 Zinc finger C2H2-type [PS00028] (30-50)
  IPR013087 Zinc finger C2H2-type [PS00028] (58-78)
  IPR013087 Zinc finger C2H2-type [PS50157] (9-27)
  IPR013087 Zinc finger C2H2-type [PS50157] (28-55)
  IPR013087 Zinc finger C2H2-type [PS50157] (56-83)
  IPR013087 Zinc finger C2H2-type [PS50157] (84-111)
  IPR013087 Zinc finger C2H2-type [SM00355] (28-50)
  IPR013087 Zinc finger C2H2-type [SM00355] (56-78)
  IPR013087 Zinc finger C2H2-type [SM00355] (84-104)
  IPR036236 Zinc finger C2H2 superfamily [SSF57667] (9-65)
  IPR036236 Zinc finger C2H2 superfamily [SSF57667] (50-102)

pLDDT: mean 86.28, std 16.47, range [32.81, 97.75]